Protein AF-A0A359LNF8-F1 (afdb_monomer)

Structure (mmCIF, N/CA/C/O backbone):
data_AF-A0A359LNF8-F1
#
_entry.id   AF-A0A359LNF8-F1
#
loop_
_atom_site.group_PDB
_atom_site.id
_atom_site.type_symbol
_atom_site.label_atom_id
_atom_site.label_alt_id
_atom_site.label_comp_id
_atom_site.label_asym_id
_atom_site.label_entity_id
_atom_site.label_seq_id
_atom_site.pdbx_PDB_ins_code
_atom_site.Cartn_x
_atom_site.Cartn_y
_atom_site.Cartn_z
_atom_site.occupancy
_atom_site.B_iso_or_equiv
_atom_site.auth_seq_id
_atom_site.auth_comp_id
_atom_site.auth_asym_id
_atom_site.auth_atom_id
_atom_site.pdbx_PDB_model_num
ATOM 1 N N . MET A 1 1 ? -12.527 -57.078 11.791 1.00 46.03 1 MET A N 1
ATOM 2 C CA . MET A 1 1 ? -11.817 -55.908 11.232 1.00 46.03 1 MET A CA 1
ATOM 3 C C . MET A 1 1 ? -12.771 -54.716 11.302 1.00 46.03 1 MET A C 1
ATOM 5 O O . MET A 1 1 ? -13.756 -54.715 10.580 1.00 46.03 1 MET A O 1
ATOM 9 N N . LYS A 1 2 ? -12.597 -53.798 12.267 1.00 42.00 2 LYS A N 1
ATOM 10 C CA . LYS A 1 2 ? -13.481 -52.629 12.448 1.00 42.00 2 LYS A CA 1
ATOM 11 C C . LYS A 1 2 ? -13.033 -51.524 11.490 1.00 42.00 2 LYS A C 1
ATOM 13 O O . LYS A 1 2 ? -11.908 -51.052 11.606 1.00 42.00 2 LYS A O 1
ATOM 18 N N . LEU A 1 3 ? -13.898 -51.147 10.553 1.00 42.81 3 LEU A N 1
ATOM 19 C CA . LEU A 1 3 ? -13.677 -50.015 9.658 1.00 42.81 3 LEU A CA 1
ATOM 20 C C . LEU A 1 3 ? -13.872 -48.722 10.470 1.00 42.81 3 LEU A C 1
ATOM 22 O O . LEU A 1 3 ? -14.986 -48.431 10.902 1.00 42.81 3 LEU A O 1
ATOM 26 N N . LEU A 1 4 ? -12.796 -47.974 10.726 1.00 44.69 4 LEU A N 1
ATOM 27 C CA . LEU A 1 4 ? -12.902 -46.596 11.207 1.00 44.69 4 LEU A CA 1
ATOM 28 C C . LEU A 1 4 ? -13.302 -45.716 10.019 1.00 44.69 4 LEU A C 1
ATOM 30 O O . LEU A 1 4 ? -12.525 -45.540 9.084 1.00 44.69 4 LEU A O 1
ATOM 34 N N . VAL A 1 5 ? -14.510 -45.160 10.059 1.00 46.53 5 VAL A N 1
ATOM 35 C CA . VAL A 1 5 ? -14.919 -44.082 9.155 1.00 46.53 5 VAL A CA 1
ATOM 36 C C . VAL A 1 5 ? -14.328 -42.789 9.709 1.00 46.53 5 VAL A C 1
ATOM 38 O O . VAL A 1 5 ? -14.775 -42.284 10.737 1.00 46.53 5 VAL A O 1
ATOM 41 N N . ALA A 1 6 ? -13.287 -42.275 9.057 1.00 53.69 6 ALA A N 1
ATOM 42 C CA . ALA A 1 6 ? -12.755 -40.951 9.341 1.00 53.69 6 ALA A CA 1
ATOM 43 C C . ALA A 1 6 ? -13.735 -39.905 8.792 1.00 53.69 6 ALA A C 1
ATOM 45 O O . ALA A 1 6 ? -13.868 -39.737 7.581 1.00 53.69 6 ALA A O 1
ATOM 46 N N . ILE A 1 7 ? -14.445 -39.219 9.685 1.00 50.59 7 ILE A N 1
ATOM 47 C CA . ILE A 1 7 ? -15.230 -38.038 9.329 1.00 50.59 7 ILE A CA 1
ATOM 48 C C . ILE A 1 7 ? -14.223 -36.925 9.021 1.00 50.59 7 ILE A C 1
ATOM 50 O O . ILE A 1 7 ? -13.570 -36.413 9.930 1.00 50.59 7 ILE A O 1
ATOM 54 N N . LEU A 1 8 ? -14.068 -36.567 7.742 1.00 51.69 8 LEU A N 1
ATOM 55 C CA . LEU A 1 8 ? -13.380 -35.336 7.358 1.00 51.69 8 LEU A CA 1
ATOM 56 C C . LEU A 1 8 ? -14.203 -34.159 7.898 1.00 51.69 8 LEU A C 1
ATOM 58 O O . LEU A 1 8 ? -15.258 -33.828 7.359 1.00 51.69 8 LEU A O 1
ATOM 62 N N . ALA A 1 9 ? -13.729 -33.530 8.970 1.00 51.59 9 ALA A N 1
ATOM 63 C CA . ALA A 1 9 ? -14.232 -32.233 9.389 1.00 51.59 9 ALA A CA 1
ATOM 64 C C . ALA A 1 9 ? -13.820 -31.203 8.326 1.00 51.59 9 ALA A C 1
ATOM 66 O O . ALA A 1 9 ? -12.655 -30.820 8.235 1.00 51.59 9 ALA A O 1
ATOM 67 N N . ILE A 1 10 ? -14.769 -30.786 7.488 1.00 56.16 10 ILE A N 1
ATOM 68 C CA . ILE A 1 10 ? -14.596 -29.630 6.608 1.00 56.16 10 ILE A CA 1
ATOM 69 C C . ILE A 1 10 ? -14.521 -28.417 7.538 1.00 56.16 10 ILE A C 1
ATOM 71 O O . ILE A 1 10 ? -15.513 -28.058 8.172 1.00 56.16 10 ILE A O 1
ATOM 75 N N . ALA A 1 11 ? -13.330 -27.833 7.684 1.00 55.06 11 ALA A N 1
ATOM 76 C CA . ALA A 1 11 ? -13.170 -26.590 8.427 1.00 55.06 11 ALA A CA 1
ATOM 77 C C . ALA A 1 11 ? -14.110 -25.524 7.831 1.00 55.06 11 ALA A C 1
ATOM 79 O O . ALA A 1 11 ? -14.237 -25.456 6.603 1.00 55.06 11 ALA A O 1
ATOM 80 N N . PRO A 1 12 ? -14.783 -24.703 8.655 1.00 51.88 12 PRO A N 1
ATOM 81 C CA . PRO A 1 12 ? -15.652 -23.658 8.141 1.00 51.88 12 PRO A CA 1
ATOM 82 C C . PRO A 1 12 ? -14.831 -22.712 7.263 1.00 51.88 12 PRO A C 1
ATOM 84 O O . PRO A 1 12 ? -13.852 -22.112 7.710 1.00 51.88 12 PRO A O 1
ATOM 87 N N . VAL A 1 13 ? -15.236 -22.576 6.001 1.00 57.78 13 VAL A N 1
ATOM 88 C CA . VAL A 1 13 ? -14.787 -21.470 5.158 1.00 57.78 13 VAL A CA 1
ATOM 89 C C . VAL A 1 13 ? -15.430 -20.224 5.755 1.00 57.78 13 VAL A C 1
ATOM 91 O O . VAL A 1 13 ? -16.633 -20.018 5.611 1.00 57.78 13 VAL A O 1
ATOM 94 N N . PHE A 1 14 ? -14.654 -19.427 6.488 1.00 60.69 14 PHE A N 1
ATOM 95 C CA . PHE A 1 14 ? -15.106 -18.119 6.951 1.00 60.69 14 PHE A CA 1
ATOM 96 C C . PHE A 1 14 ? -15.401 -17.259 5.719 1.00 60.69 14 PHE A C 1
ATOM 98 O O . PHE A 1 14 ? -14.488 -16.790 5.039 1.00 60.69 14 PHE A O 1
ATOM 105 N N . ALA A 1 15 ? -16.683 -17.100 5.391 1.00 71.94 15 ALA A N 1
ATOM 106 C CA . ALA A 1 15 ? -17.113 -16.190 4.345 1.00 71.94 15 ALA A CA 1
ATOM 107 C C . ALA A 1 15 ? -16.944 -14.756 4.863 1.00 71.94 15 ALA A C 1
ATOM 109 O O . ALA A 1 15 ? -17.596 -14.353 5.825 1.00 71.94 15 ALA A O 1
ATOM 110 N N . ILE A 1 16 ? -16.038 -14.002 4.245 1.00 79.44 16 ILE A N 1
ATOM 111 C CA . ILE A 1 16 ? -15.871 -12.574 4.515 1.00 79.44 16 ILE A CA 1
ATOM 112 C C . ILE A 1 16 ? -17.061 -11.847 3.885 1.00 79.44 16 ILE A C 1
ATOM 114 O O . ILE A 1 16 ? -17.335 -12.032 2.698 1.00 79.44 16 ILE A O 1
ATOM 118 N N . ASP A 1 17 ? -17.755 -11.016 4.664 1.00 84.88 17 ASP A N 1
ATOM 119 C CA . ASP A 1 17 ? -18.792 -10.130 4.133 1.00 84.88 17 ASP A CA 1
ATOM 120 C C . ASP A 1 17 ? -18.164 -9.196 3.077 1.00 84.88 17 ASP A C 1
ATOM 122 O O . ASP A 1 17 ? -17.213 -8.475 3.401 1.00 84.88 17 ASP A O 1
ATOM 126 N N . PRO A 1 18 ? -18.669 -9.173 1.826 1.00 84.50 18 PRO A N 1
ATOM 127 C CA . PRO A 1 18 ? -18.171 -8.282 0.781 1.00 84.50 18 PRO A CA 1
ATOM 128 C C . PRO A 1 18 ? -18.089 -6.809 1.203 1.00 84.50 18 PRO A C 1
ATOM 130 O O . PRO A 1 18 ? -17.217 -6.090 0.719 1.00 84.50 18 PRO A O 1
ATOM 133 N N . SER A 1 19 ? -18.938 -6.359 2.135 1.00 87.06 19 SER A N 1
ATOM 134 C CA . SER A 1 19 ? -18.902 -4.994 2.677 1.00 87.06 19 SER A CA 1
ATOM 135 C C . SER A 1 19 ? -17.596 -4.670 3.422 1.00 87.06 19 SER A C 1
ATOM 137 O O . SER A 1 19 ? -17.164 -3.512 3.475 1.00 87.06 19 SER A O 1
ATOM 139 N N . GLN A 1 20 ? -16.940 -5.699 3.966 1.00 93.12 20 GLN A N 1
ATOM 140 C CA . GLN A 1 20 ? -15.681 -5.590 4.694 1.00 93.12 20 GLN A CA 1
ATOM 141 C C . GLN A 1 20 ? -14.467 -5.617 3.772 1.00 93.12 20 GLN A C 1
ATOM 143 O O . GLN A 1 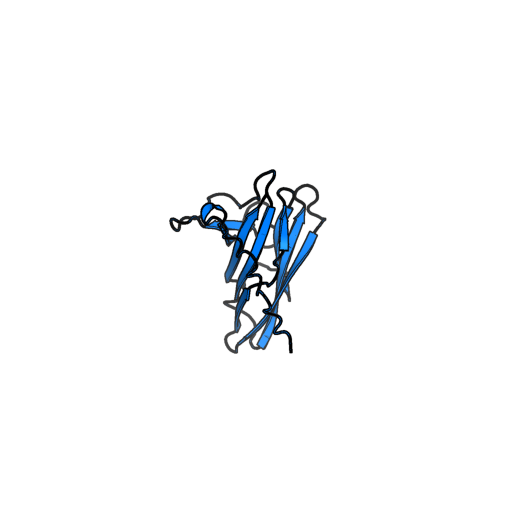20 ? -13.377 -5.291 4.235 1.00 93.12 20 GLN A O 1
ATOM 148 N N . MET A 1 21 ? -14.628 -5.966 2.491 1.00 95.50 21 MET A N 1
ATOM 149 C CA . MET A 1 21 ? -13.520 -5.988 1.539 1.00 95.50 21 MET A CA 1
ATOM 150 C C . MET A 1 21 ? -12.958 -4.583 1.330 1.00 95.50 21 MET A C 1
ATOM 152 O O . MET A 1 21 ? -13.677 -3.593 1.148 1.00 95.50 21 MET A O 1
ATOM 156 N N . VAL A 1 22 ? -11.636 -4.501 1.339 1.00 97.50 22 VAL A N 1
ATOM 157 C CA . VAL A 1 22 ? -10.880 -3.270 1.154 1.00 97.50 22 VAL A CA 1
ATOM 158 C C . VAL A 1 22 ? -9.913 -3.479 0.001 1.00 97.50 22 VAL A C 1
ATOM 160 O O . VAL A 1 22 ? -9.101 -4.402 0.016 1.00 97.50 22 VAL A O 1
ATOM 163 N N . VAL A 1 23 ? -9.990 -2.587 -0.983 1.00 98.06 23 VAL A N 1
ATOM 164 C CA . VAL A 1 23 ? -9.005 -2.452 -2.056 1.00 98.06 23 VAL A CA 1
ATOM 165 C C . VAL A 1 23 ? -8.396 -1.069 -1.916 1.00 98.06 23 VAL A C 1
ATOM 167 O O . VAL A 1 23 ? -9.118 -0.074 -1.958 1.00 98.06 23 VAL A O 1
ATOM 170 N N . LEU A 1 24 ? -7.088 -1.006 -1.704 1.00 98.38 24 LEU A N 1
ATOM 171 C CA . LEU A 1 24 ? -6.344 0.234 -1.559 1.00 98.38 24 LEU A CA 1
ATOM 172 C C . LEU A 1 24 ? -5.423 0.437 -2.750 1.00 98.38 24 LEU A C 1
ATOM 174 O O . LEU A 1 24 ? -4.737 -0.493 -3.158 1.00 98.38 24 LEU A O 1
ATOM 178 N N . GLU A 1 25 ? -5.357 1.665 -3.237 1.00 96.94 25 GLU A N 1
ATOM 179 C CA . GLU A 1 25 ? -4.431 2.102 -4.272 1.00 96.94 25 GLU A CA 1
ATOM 180 C C . GLU A 1 25 ? -3.453 3.130 -3.695 1.00 96.94 25 GLU A C 1
ATOM 182 O O . GLU A 1 25 ? -3.841 4.042 -2.961 1.00 96.94 25 GLU A O 1
ATOM 187 N N . MET A 1 26 ? -2.174 2.969 -4.019 1.00 94.94 26 MET A N 1
ATOM 188 C CA . MET A 1 26 ? -1.113 3.905 -3.658 1.00 94.94 26 MET A CA 1
ATOM 189 C C . MET A 1 26 ? -1.203 5.207 -4.466 1.00 94.94 26 MET A C 1
ATOM 191 O O . MET A 1 26 ? -1.368 5.180 -5.682 1.00 94.94 26 MET A O 1
ATOM 195 N N . ARG A 1 27 ? -0.978 6.348 -3.808 1.00 93.31 27 ARG A N 1
ATOM 196 C CA . ARG A 1 27 ? -0.756 7.655 -4.445 1.00 93.31 27 ARG A CA 1
ATOM 197 C C . ARG A 1 27 ? 0.466 8.349 -3.851 1.00 93.31 27 ARG A C 1
ATOM 199 O O . ARG A 1 27 ? 0.727 8.213 -2.659 1.00 93.31 27 ARG A O 1
ATOM 206 N N . SER A 1 28 ? 1.195 9.103 -4.671 1.00 91.06 28 SER A N 1
ATOM 207 C CA . SER A 1 28 ? 2.321 9.955 -4.261 1.00 91.06 28 SER A CA 1
ATOM 208 C C . SER A 1 28 ? 1.915 11.425 -4.136 1.00 91.06 28 SER A C 1
ATOM 210 O O . SER A 1 28 ? 0.827 11.820 -4.557 1.00 91.06 28 SER A O 1
ATOM 212 N N . GLY A 1 29 ? 2.782 12.245 -3.534 1.00 90.12 29 GLY A N 1
ATOM 213 C CA . GLY A 1 29 ? 2.541 13.685 -3.373 1.00 90.12 29 GLY A CA 1
ATOM 214 C C . GLY A 1 29 ? 1.426 14.023 -2.376 1.00 90.12 29 GLY A C 1
ATOM 215 O O . GLY A 1 29 ? 0.922 15.146 -2.355 1.00 90.12 29 GLY A O 1
ATOM 216 N N . VAL A 1 30 ? 1.020 13.065 -1.544 1.00 93.00 30 VAL A N 1
ATOM 217 C CA . VAL A 1 30 ? -0.075 13.223 -0.588 1.00 93.00 30 VAL A CA 1
ATOM 218 C C . VAL A 1 30 ? 0.436 13.983 0.626 1.00 93.00 30 VAL A C 1
ATOM 220 O O . VAL A 1 30 ? 1.372 13.551 1.296 1.00 93.00 30 VAL A O 1
ATOM 223 N N . ARG A 1 31 ? -0.184 15.114 0.972 1.00 93.12 31 ARG A N 1
ATOM 224 C CA . ARG A 1 31 ? 0.228 15.893 2.148 1.00 93.12 31 ARG A CA 1
ATOM 225 C C . ARG A 1 31 ? 0.228 15.017 3.409 1.00 93.12 31 ARG A C 1
ATOM 227 O O . ARG A 1 31 ? -0.809 14.499 3.810 1.00 93.12 31 ARG A O 1
ATOM 234 N N . GLY A 1 32 ? 1.393 14.899 4.047 1.00 91.50 32 GLY A N 1
ATOM 235 C CA . GLY A 1 32 ? 1.583 14.067 5.239 1.00 91.50 32 GLY A CA 1
ATOM 236 C C . GLY A 1 32 ? 1.789 12.574 4.958 1.00 91.50 32 GLY A C 1
ATOM 237 O O . GLY A 1 32 ? 1.844 11.800 5.912 1.00 91.50 32 GLY A O 1
ATOM 238 N N . GLY A 1 33 ? 1.905 12.162 3.692 1.00 92.75 33 GLY A N 1
ATOM 239 C CA . GLY A 1 33 ? 2.231 10.796 3.287 1.00 92.75 33 GLY A CA 1
ATOM 240 C C . GLY A 1 33 ? 3.622 10.343 3.748 1.00 92.75 33 GLY A C 1
ATOM 241 O O . GLY A 1 33 ? 4.437 11.126 4.237 1.00 92.75 33 GLY A O 1
ATOM 242 N N . CYS A 1 34 ? 3.886 9.049 3.619 1.00 91.06 34 CYS A N 1
ATOM 243 C CA . CYS A 1 34 ? 5.111 8.414 4.075 1.00 91.06 34 CYS A CA 1
ATOM 244 C C . CYS A 1 34 ? 6.286 8.665 3.120 1.00 91.06 34 CYS A C 1
ATOM 246 O O . CYS A 1 34 ? 6.169 8.500 1.905 1.00 91.06 34 CYS A O 1
ATOM 248 N N . GLY A 1 35 ? 7.455 8.952 3.699 1.00 87.25 35 GLY A N 1
ATOM 249 C CA . GLY A 1 35 ? 8.722 9.026 2.971 1.00 87.25 35 GLY A CA 1
ATOM 250 C C . GLY A 1 35 ? 8.835 10.217 2.005 1.00 87.25 35 GLY A C 1
ATOM 251 O O . GLY A 1 35 ? 7.948 11.068 1.957 1.00 87.25 35 GLY A O 1
ATOM 252 N N . PRO A 1 36 ? 9.934 10.294 1.234 1.00 85.25 36 PRO A N 1
ATOM 253 C CA . PRO A 1 36 ? 10.217 11.436 0.358 1.00 85.25 36 PRO A CA 1
ATOM 254 C C . PRO A 1 36 ? 9.184 11.635 -0.757 1.00 85.25 36 PRO A C 1
ATOM 256 O O . PRO A 1 36 ? 8.863 12.767 -1.100 1.00 85.25 36 PRO A O 1
ATOM 259 N N . ALA A 1 37 ? 8.627 10.543 -1.286 1.00 85.69 37 ALA A N 1
ATOM 260 C CA . ALA A 1 37 ? 7.578 10.577 -2.304 1.00 85.69 37 ALA A CA 1
ATOM 261 C C . ALA A 1 37 ? 6.175 10.889 -1.745 1.00 85.69 37 ALA A C 1
ATOM 263 O O . ALA A 1 37 ? 5.213 10.937 -2.516 1.00 85.69 37 ALA A O 1
ATOM 264 N N . LEU A 1 38 ? 6.046 11.104 -0.426 1.00 91.06 38 LEU A N 1
ATOM 265 C CA . LEU A 1 38 ? 4.788 11.439 0.240 1.00 91.06 38 LEU A CA 1
ATOM 266 C C . LEU A 1 38 ? 3.668 10.444 -0.115 1.00 91.06 38 LEU A C 1
ATOM 268 O O . LEU A 1 38 ? 2.601 10.824 -0.596 1.00 91.06 38 LEU A O 1
ATOM 272 N N . ILE A 1 39 ? 3.947 9.154 0.080 1.00 91.38 39 ILE A N 1
ATOM 273 C CA . ILE A 1 39 ? 3.063 8.058 -0.326 1.00 91.38 39 ILE A CA 1
ATOM 274 C C . ILE A 1 39 ? 1.933 7.858 0.683 1.00 91.38 39 ILE A C 1
ATOM 276 O O . ILE A 1 39 ? 2.174 7.789 1.886 1.00 91.38 39 ILE A O 1
ATOM 280 N N . ASP A 1 40 ? 0.707 7.684 0.204 1.00 95.81 40 ASP A N 1
ATOM 281 C CA . ASP A 1 40 ? -0.410 7.212 1.022 1.00 95.81 40 ASP A CA 1
ATOM 282 C C . ASP A 1 40 ? -1.342 6.305 0.209 1.00 95.81 40 ASP A C 1
ATOM 284 O O . ASP A 1 40 ? -1.198 6.177 -1.008 1.00 95.81 40 ASP A O 1
ATOM 288 N N . PHE A 1 41 ? -2.291 5.661 0.880 1.00 97.56 41 PHE A N 1
ATOM 289 C CA . PHE A 1 41 ? -3.221 4.715 0.270 1.00 97.56 41 PHE A CA 1
ATOM 290 C C . PHE A 1 41 ? -4.646 5.248 0.297 1.00 97.56 41 PHE A C 1
ATOM 292 O O . PHE A 1 41 ? -5.077 5.815 1.296 1.00 97.56 41 PHE A O 1
ATOM 299 N N . PHE A 1 42 ? -5.400 5.029 -0.774 1.00 98.12 42 PHE A N 1
ATOM 300 C CA . PHE A 1 42 ? -6.795 5.445 -0.905 1.00 98.12 42 PHE A CA 1
ATOM 301 C C . PHE A 1 42 ? -7.666 4.234 -1.206 1.00 98.12 42 PHE A C 1
ATOM 303 O O . PHE A 1 42 ? -7.259 3.352 -1.958 1.00 98.12 42 PHE A O 1
ATOM 310 N N . ARG A 1 43 ? -8.863 4.170 -0.617 1.00 97.75 43 ARG A N 1
ATOM 311 C CA . ARG A 1 43 ? -9.771 3.039 -0.834 1.00 97.75 43 ARG A CA 1
ATOM 312 C C . ARG A 1 43 ? -10.551 3.213 -2.128 1.00 97.75 43 ARG A C 1
ATOM 314 O O . ARG A 1 43 ? -11.239 4.220 -2.295 1.00 97.75 43 ARG A O 1
ATOM 321 N N . ASN A 1 44 ? 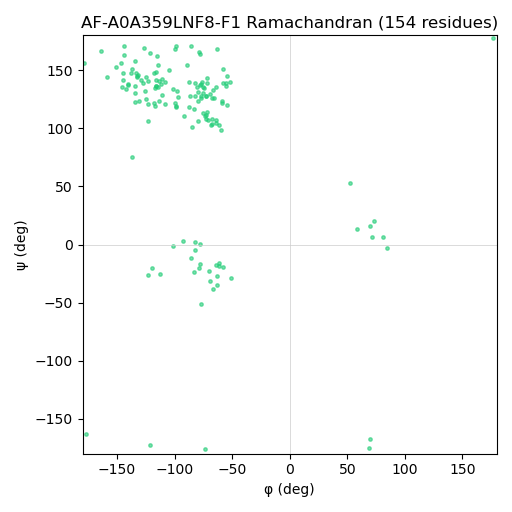-10.512 2.192 -2.973 1.00 97.12 44 ASN A N 1
ATOM 322 C CA . ASN A 1 44 ? -11.428 2.046 -4.094 1.00 97.12 44 ASN A CA 1
ATOM 323 C C . ASN A 1 44 ? -12.763 1.497 -3.589 1.00 97.12 44 ASN A C 1
ATOM 325 O O . ASN A 1 44 ? -12.815 0.545 -2.803 1.00 97.12 44 ASN A O 1
ATOM 329 N N . LEU A 1 45 ? -13.837 2.153 -4.004 1.00 94.38 45 LEU A N 1
ATOM 330 C CA . LEU A 1 45 ? -15.206 1.813 -3.670 1.00 94.38 45 LEU A CA 1
ATOM 331 C C . LEU A 1 45 ? -15.766 0.821 -4.705 1.00 94.38 45 LEU A C 1
ATOM 333 O O . LEU A 1 45 ? -15.288 0.778 -5.841 1.00 94.38 45 LEU A O 1
ATOM 337 N N . PRO A 1 46 ? -16.771 0.002 -4.339 1.00 91.00 46 PRO A N 1
ATOM 338 C CA . PRO A 1 46 ? -17.331 -1.006 -5.245 1.00 91.00 46 PRO A CA 1
ATOM 339 C C . PRO A 1 46 ? -17.972 -0.442 -6.522 1.00 91.00 46 PRO A C 1
ATOM 341 O O . PRO A 1 46 ? -18.149 -1.179 -7.485 1.00 91.00 46 PRO A O 1
ATOM 344 N N . ASP A 1 47 ? -18.314 0.847 -6.535 1.00 93.06 47 ASP A N 1
ATOM 345 C CA . ASP A 1 47 ? -18.842 1.561 -7.702 1.00 93.06 47 ASP A CA 1
ATOM 346 C C . ASP A 1 47 ? -17.743 2.044 -8.672 1.00 93.06 47 ASP A C 1
ATOM 348 O O . ASP A 1 47 ? -18.040 2.696 -9.671 1.00 93.06 47 ASP A O 1
ATOM 352 N N . GLY A 1 48 ? -16.475 1.726 -8.386 1.00 92.44 48 GLY A N 1
ATOM 353 C CA . GLY A 1 48 ? -15.316 2.119 -9.185 1.00 92.44 48 GLY A CA 1
ATOM 354 C C . GLY A 1 48 ? -14.771 3.511 -8.865 1.00 92.44 48 GLY A C 1
ATOM 355 O O . GLY A 1 48 ? -13.754 3.903 -9.434 1.00 92.44 48 GLY A O 1
ATOM 356 N N . SER A 1 49 ? -15.400 4.258 -7.955 1.00 96.00 49 SER A N 1
ATOM 357 C CA . SER A 1 49 ? -14.850 5.521 -7.466 1.00 96.00 49 SER A CA 1
ATOM 358 C C . SER A 1 49 ? -13.755 5.286 -6.417 1.00 96.00 49 SER A C 1
ATOM 360 O O . SER A 1 49 ? -13.608 4.196 -5.863 1.00 96.00 49 SER A O 1
ATOM 362 N N . THR A 1 50 ? -12.970 6.318 -6.113 1.00 95.62 50 THR A N 1
ATOM 363 C CA . THR A 1 50 ? -11.966 6.274 -5.041 1.00 95.62 50 THR A CA 1
ATOM 364 C C . THR A 1 50 ? -12.334 7.282 -3.963 1.00 95.62 50 THR A C 1
ATOM 366 O O . THR A 1 50 ? -12.770 8.394 -4.266 1.00 95.62 50 THR A O 1
ATOM 369 N N . GLN A 1 51 ? -12.120 6.921 -2.697 1.00 95.50 51 GLN A N 1
ATOM 370 C CA . GLN A 1 51 ? -12.261 7.860 -1.588 1.00 95.50 51 GLN A CA 1
ATOM 371 C C . GLN A 1 51 ? -11.403 9.114 -1.812 1.00 95.50 51 GLN A C 1
ATOM 373 O O . GLN A 1 51 ? -10.304 9.056 -2.361 1.00 95.50 51 GLN A O 1
ATOM 378 N N . SER A 1 52 ? -11.905 10.265 -1.367 1.00 94.88 52 SER A N 1
ATOM 379 C CA . SER A 1 52 ? -11.226 11.555 -1.536 1.00 94.88 52 SER A CA 1
ATOM 380 C C . SER A 1 52 ? -10.090 11.784 -0.537 1.00 94.88 52 SER A C 1
ATOM 382 O O . SER A 1 52 ? -9.215 12.611 -0.784 1.00 94.88 52 SER A O 1
ATOM 384 N N . ALA A 1 53 ? -10.090 11.055 0.580 1.00 96.81 53 ALA A N 1
ATOM 385 C CA . ALA A 1 53 ? -9.096 11.157 1.640 1.00 96.81 53 ALA A CA 1
ATOM 386 C C . ALA A 1 53 ? -8.279 9.861 1.764 1.00 96.81 53 ALA A C 1
ATOM 388 O O . ALA A 1 53 ? -8.792 8.786 1.430 1.00 96.81 53 ALA A O 1
ATOM 389 N N . PRO A 1 54 ? -7.035 9.942 2.276 1.00 97.69 54 PRO A N 1
ATOM 390 C CA . PRO A 1 54 ? -6.246 8.759 2.571 1.00 97.69 54 PRO A CA 1
ATOM 391 C C . PRO A 1 54 ? -6.987 7.809 3.507 1.00 97.69 54 PRO A C 1
ATOM 393 O O . PRO A 1 54 ? -7.571 8.218 4.513 1.00 97.69 54 PRO A O 1
ATOM 396 N N . PHE A 1 55 ? -6.933 6.525 3.187 1.00 97.94 55 PHE A N 1
ATOM 397 C CA . PHE A 1 55 ? -7.568 5.483 3.962 1.00 97.94 55 PHE A CA 1
ATOM 398 C C . PHE A 1 55 ? -6.907 5.354 5.334 1.00 97.94 55 PHE A C 1
ATOM 400 O O . PHE A 1 55 ? -5.682 5.270 5.469 1.00 97.94 55 PHE A O 1
ATOM 407 N N . ARG A 1 56 ? -7.740 5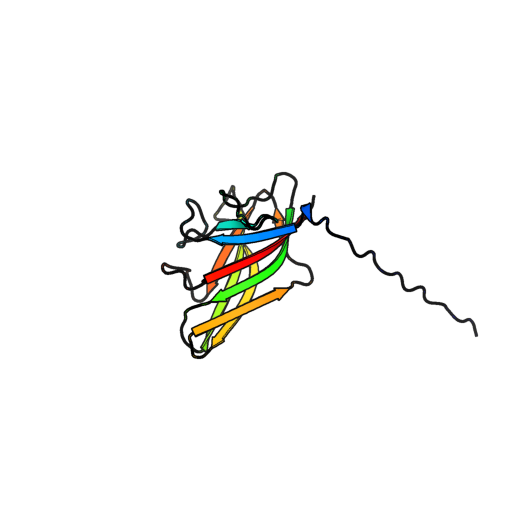.282 6.366 1.00 97.75 56 ARG A N 1
ATOM 408 C CA . ARG A 1 56 ? -7.344 4.938 7.729 1.00 97.75 56 ARG A CA 1
ATOM 409 C C . ARG A 1 56 ? -8.255 3.832 8.225 1.00 97.75 56 ARG A C 1
ATOM 411 O O . ARG A 1 56 ? -9.448 3.827 7.925 1.00 97.75 56 ARG A O 1
ATOM 418 N N . VAL A 1 57 ? -7.677 2.892 8.966 1.00 98.25 57 VAL A N 1
ATOM 419 C CA . VAL A 1 57 ? -8.448 1.810 9.575 1.00 98.25 57 VAL A CA 1
ATOM 420 C C . VAL A 1 57 ? -9.390 2.430 10.614 1.00 98.25 57 VAL A C 1
ATOM 422 O O . VAL A 1 57 ? -8.909 3.179 11.468 1.00 98.25 57 VAL A O 1
ATOM 425 N N . PRO A 1 58 ? -10.711 2.173 10.546 1.00 97.62 58 PRO A N 1
ATOM 426 C CA . PRO A 1 58 ? -11.656 2.721 11.513 1.00 97.62 58 PRO A CA 1
ATOM 427 C C . PRO A 1 58 ? -11.314 2.311 12.948 1.00 97.62 58 PRO A C 1
ATOM 429 O O . PRO A 1 58 ? -10.760 1.238 13.183 1.00 97.62 58 PRO A O 1
ATOM 432 N N . GLU A 1 59 ? -11.668 3.149 13.919 1.00 97.38 59 GLU A N 1
ATOM 433 C CA . GLU A 1 59 ? -11.469 2.830 15.333 1.00 97.38 59 GLU A CA 1
ATOM 434 C C . GLU A 1 59 ? -12.184 1.526 15.725 1.00 97.38 59 GLU A C 1
ATOM 436 O O . GLU A 1 59 ? -13.293 1.243 15.268 1.00 97.38 59 GLU A O 1
ATOM 441 N N . GLY A 1 60 ? -11.519 0.704 16.544 1.00 97.00 60 GLY A N 1
ATOM 442 C CA . GLY A 1 60 ? -12.025 -0.612 16.947 1.00 97.00 60 GLY A CA 1
ATOM 443 C C . GLY A 1 60 ? -12.005 -1.670 15.838 1.00 97.00 60 GLY A C 1
ATOM 444 O O . GLY A 1 60 ? -12.527 -2.761 16.047 1.00 97.00 60 GLY A O 1
ATOM 445 N N . MET A 1 61 ? -11.421 -1.364 14.675 1.00 97.88 61 MET A N 1
ATOM 446 C CA . MET A 1 61 ? -11.212 -2.306 13.579 1.00 97.88 61 MET A CA 1
ATOM 447 C C . MET A 1 61 ? -9.719 -2.535 13.328 1.00 97.88 61 MET A C 1
ATOM 449 O O . MET A 1 61 ? -8.848 -1.742 13.697 1.00 97.88 61 MET A O 1
ATOM 453 N N . SER A 1 62 ? -9.447 -3.621 12.621 1.00 98.00 62 SER A N 1
ATOM 454 C CA . SER A 1 62 ? -8.162 -3.965 12.039 1.00 98.00 62 SER A CA 1
ATOM 455 C C . SER A 1 62 ? -8.340 -4.276 10.555 1.00 98.00 62 SER A C 1
ATOM 457 O O . SER A 1 62 ? -9.294 -4.944 10.167 1.00 98.00 62 SER A O 1
ATOM 459 N N . LEU A 1 63 ? -7.419 -3.812 9.715 1.00 98.44 63 LEU A N 1
ATOM 460 C CA . LEU A 1 63 ? -7.299 -4.249 8.328 1.00 98.44 63 LEU A CA 1
ATOM 461 C C . LEU A 1 63 ? -6.403 -5.485 8.279 1.00 98.44 63 LEU A C 1
ATOM 463 O O . LEU A 1 63 ? -5.220 -5.399 8.607 1.00 98.44 63 LEU A O 1
ATOM 467 N N . VAL A 1 64 ? -6.949 -6.608 7.826 1.00 97.88 64 VAL A N 1
ATOM 468 C CA . VAL A 1 64 ? -6.176 -7.803 7.480 1.00 97.88 64 VAL A CA 1
ATOM 469 C C . VAL A 1 64 ? -5.826 -7.726 6.001 1.00 97.88 64 VAL A C 1
ATOM 471 O O . VAL A 1 64 ? -6.700 -7.836 5.143 1.00 97.88 64 VAL A O 1
ATOM 474 N N . VAL A 1 65 ? -4.550 -7.518 5.696 1.00 98.38 65 VAL A N 1
ATOM 475 C CA . VAL A 1 65 ? -4.031 -7.484 4.327 1.00 98.38 65 VAL A CA 1
ATOM 476 C C . VAL A 1 65 ? -3.698 -8.899 3.887 1.00 98.38 65 VAL A C 1
ATOM 478 O O . VAL A 1 65 ? -2.959 -9.596 4.577 1.00 98.38 65 VAL A O 1
ATOM 481 N N . THR A 1 66 ? -4.213 -9.314 2.734 1.00 97.56 66 THR A N 1
ATOM 482 C CA . THR A 1 66 ? -4.086 -10.688 2.219 1.00 97.56 66 THR A CA 1
ATOM 483 C C . THR A 1 66 ? -3.441 -10.757 0.845 1.00 97.56 66 THR A C 1
ATOM 485 O O . THR A 1 66 ? -2.768 -11.744 0.559 1.00 97.56 66 THR A O 1
ATOM 488 N N . ASP A 1 67 ? -3.536 -9.700 0.039 1.00 97.94 67 ASP A N 1
ATOM 489 C CA . ASP A 1 67 ? -2.899 -9.665 -1.274 1.00 97.94 67 ASP A CA 1
ATOM 490 C C . ASP A 1 67 ? -2.240 -8.316 -1.547 1.00 97.94 67 ASP A C 1
ATOM 492 O O . ASP A 1 67 ? -2.725 -7.258 -1.129 1.00 97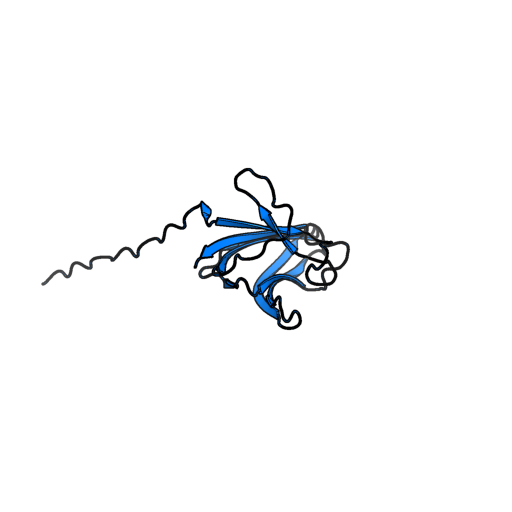.94 67 ASP A O 1
ATOM 496 N N . VAL A 1 68 ? -1.148 -8.362 -2.302 1.00 98.12 68 VAL A N 1
ATOM 497 C CA . VAL A 1 68 ? -0.437 -7.182 -2.787 1.00 98.12 68 VAL A CA 1
ATOM 498 C C . VAL A 1 68 ? -0.111 -7.378 -4.260 1.00 98.12 68 VAL A C 1
ATOM 500 O O . VAL A 1 68 ? 0.599 -8.312 -4.625 1.00 98.12 68 VAL A O 1
ATOM 503 N N . ASP A 1 69 ? -0.579 -6.456 -5.095 1.00 97.31 69 ASP A N 1
ATOM 504 C CA . ASP A 1 69 ? -0.111 -6.320 -6.470 1.00 97.31 69 ASP A CA 1
ATOM 505 C C . ASP A 1 69 ? 0.731 -5.072 -6.602 1.00 97.31 69 ASP A C 1
ATOM 507 O O . ASP A 1 69 ? 0.384 -4.012 -6.081 1.00 97.31 69 ASP A O 1
ATOM 511 N N . TRP A 1 70 ? 1.811 -5.167 -7.360 1.00 95.31 70 TRP A N 1
ATOM 512 C CA . TRP A 1 70 ? 2.629 -4.009 -7.662 1.00 95.31 70 TRP A CA 1
ATOM 513 C C . TRP A 1 70 ? 3.321 -4.134 -9.007 1.00 95.31 70 TRP A C 1
ATOM 515 O O . TRP A 1 70 ? 3.602 -5.238 -9.485 1.00 95.31 70 TRP A O 1
ATOM 525 N N . HIS A 1 71 ? 3.596 -2.982 -9.617 1.00 91.69 71 HIS A N 1
ATOM 526 C CA . HIS A 1 71 ? 4.213 -2.917 -10.933 1.00 91.69 71 HIS A CA 1
ATOM 527 C C . HIS A 1 71 ? 5.152 -1.714 -11.091 1.00 91.69 71 HIS A C 1
ATOM 529 O O . HIS A 1 71 ? 4.824 -0.576 -10.750 1.00 91.69 71 HIS A O 1
ATOM 535 N N . TYR A 1 72 ? 6.307 -1.987 -11.683 1.00 87.81 72 TYR A N 1
ATOM 536 C CA . TYR A 1 72 ? 7.329 -1.059 -12.145 1.00 87.81 72 TYR A CA 1
ATOM 537 C C . TYR A 1 72 ? 7.203 -0.836 -13.646 1.00 87.81 72 TYR A C 1
ATOM 539 O O . TYR A 1 72 ? 7.310 -1.784 -14.422 1.00 87.81 72 TYR A O 1
ATOM 547 N N . TYR A 1 73 ? 7.022 0.421 -14.052 1.00 83.94 73 TYR A N 1
ATOM 548 C CA . TYR A 1 73 ? 6.959 0.800 -15.471 1.00 83.94 73 TYR A CA 1
ATOM 549 C C . TYR A 1 73 ? 8.262 1.409 -15.993 1.00 83.94 73 TYR A C 1
ATOM 551 O O . TYR A 1 73 ? 8.359 1.768 -17.163 1.00 83.94 73 TYR A O 1
ATOM 559 N N . SER A 1 74 ? 9.272 1.547 -15.135 1.00 83.62 74 SER A N 1
ATOM 560 C CA . SER A 1 74 ? 10.601 1.978 -15.553 1.00 83.62 74 SER A CA 1
ATOM 561 C C . SER A 1 74 ? 11.663 1.563 -14.540 1.00 83.62 74 SER A C 1
ATOM 563 O O . SER A 1 74 ? 11.458 1.608 -13.329 1.00 83.62 74 SER A O 1
ATOM 565 N N . GLY A 1 75 ? 12.842 1.202 -15.026 1.00 84.56 75 GLY A N 1
ATOM 566 C CA . GLY A 1 75 ? 13.970 0.796 -14.199 1.00 84.56 75 GLY A CA 1
ATOM 567 C C . GLY A 1 75 ? 15.137 0.360 -15.068 1.00 84.56 75 GLY A C 1
ATOM 568 O O . GLY A 1 75 ? 15.041 0.383 -16.295 1.00 84.56 75 GLY A O 1
ATOM 569 N N . LEU A 1 76 ? 16.259 0.002 -14.447 1.00 87.25 76 LEU A N 1
ATOM 570 C CA . LEU A 1 76 ? 17.372 -0.551 -15.208 1.00 87.25 76 LEU A CA 1
ATOM 571 C C . LEU A 1 76 ? 17.060 -2.011 -15.589 1.00 87.25 76 LEU A C 1
ATOM 573 O O . LEU A 1 76 ? 16.514 -2.752 -14.765 1.00 87.25 76 LEU A O 1
ATOM 577 N N . PRO A 1 77 ? 17.398 -2.446 -16.814 1.00 90.88 77 PRO A N 1
ATOM 578 C CA . PRO A 1 77 ? 17.285 -3.845 -17.211 1.00 90.88 77 PRO A CA 1
ATOM 579 C C . PRO A 1 77 ? 17.973 -4.792 -16.224 1.00 90.88 77 PRO A C 1
ATOM 581 O O . PRO A 1 77 ? 19.066 -4.495 -15.744 1.00 90.88 77 PRO A O 1
ATOM 584 N N . SER A 1 78 ? 17.350 -5.939 -15.934 1.00 91.31 78 SER A N 1
ATOM 585 C CA . SER A 1 78 ? 17.860 -6.952 -14.987 1.00 91.31 78 SER A CA 1
ATOM 586 C C . SER A 1 78 ? 18.091 -6.448 -13.555 1.00 91.31 78 SER A C 1
ATOM 588 O O . SER A 1 78 ? 18.727 -7.125 -12.747 1.00 91.31 78 SER A O 1
ATOM 590 N N . GLN A 1 79 ? 17.571 -5.270 -13.204 1.00 90.56 79 GLN A N 1
ATOM 591 C CA . GLN A 1 79 ? 17.678 -4.746 -11.850 1.00 90.56 79 GLN A CA 1
ATOM 592 C C . GLN A 1 79 ? 16.733 -5.496 -10.913 1.00 90.56 79 GLN A C 1
ATOM 594 O O . GLN A 1 79 ? 15.556 -5.694 -11.217 1.00 90.56 79 GLN A O 1
ATOM 599 N N . LEU A 1 80 ? 17.244 -5.869 -9.742 1.00 91.50 80 LEU A N 1
ATOM 600 C CA . LEU A 1 80 ? 16.429 -6.388 -8.654 1.00 91.50 80 LEU A CA 1
ATOM 601 C C . LEU A 1 80 ? 15.710 -5.227 -7.956 1.00 91.50 80 LEU A C 1
ATOM 603 O O . LEU A 1 80 ? 16.359 -4.272 -7.528 1.00 91.50 80 LEU A O 1
ATOM 607 N N . GLN A 1 81 ? 14.390 -5.322 -7.836 1.00 91.19 81 GLN A N 1
ATOM 608 C CA . GLN A 1 81 ? 13.549 -4.389 -7.092 1.00 91.19 81 GLN A CA 1
ATOM 609 C C . GLN A 1 81 ? 12.869 -5.122 -5.940 1.00 91.19 81 GLN A C 1
ATOM 611 O O . GLN A 1 81 ? 12.334 -6.217 -6.125 1.00 91.19 81 GLN A O 1
ATOM 616 N N . VAL A 1 82 ? 12.870 -4.512 -4.759 1.00 92.19 82 VAL A N 1
ATOM 617 C CA . VAL A 1 82 ? 12.267 -5.075 -3.546 1.00 92.19 82 VAL A CA 1
ATOM 618 C C . VAL A 1 82 ? 11.230 -4.108 -3.003 1.00 92.19 82 VAL A C 1
ATOM 620 O O . VAL A 1 82 ? 11.590 -3.093 -2.414 1.00 92.19 82 VAL A O 1
ATOM 623 N N . LEU A 1 83 ? 9.951 -4.435 -3.164 1.00 94.06 83 LEU A N 1
ATOM 624 C CA . LEU A 1 83 ? 8.851 -3.731 -2.518 1.00 94.06 83 LEU A CA 1
ATOM 625 C C . LEU A 1 83 ? 8.781 -4.114 -1.043 1.00 94.06 83 LEU A C 1
ATOM 627 O O . LEU A 1 83 ? 8.800 -5.297 -0.707 1.00 94.06 83 LEU A O 1
ATOM 631 N N . ARG A 1 84 ? 8.604 -3.129 -0.167 1.00 94.56 84 ARG A N 1
ATOM 632 C CA . ARG A 1 84 ? 8.285 -3.336 1.245 1.00 94.56 84 ARG A CA 1
ATOM 633 C C . ARG A 1 84 ? 7.033 -2.567 1.618 1.00 94.56 84 ARG A C 1
ATOM 635 O O . ARG A 1 84 ? 6.948 -1.368 1.360 1.00 94.56 84 ARG A O 1
ATOM 642 N N . LEU A 1 85 ? 6.109 -3.234 2.304 1.00 96.56 85 LEU A N 1
ATOM 643 C CA . LEU A 1 85 ? 5.061 -2.542 3.050 1.00 96.56 85 LEU A CA 1
ATOM 644 C C . LEU A 1 85 ? 5.468 -2.464 4.514 1.00 96.56 85 LEU A C 1
ATOM 646 O O . LEU A 1 85 ? 5.896 -3.450 5.126 1.00 96.56 85 LEU A O 1
ATOM 650 N N . LEU A 1 86 ? 5.333 -1.267 5.067 1.00 96.94 86 LEU A N 1
ATOM 651 C CA . LEU A 1 86 ? 5.608 -0.974 6.459 1.00 96.94 86 LEU A CA 1
ATOM 652 C C . LEU A 1 86 ? 4.324 -0.538 7.149 1.00 96.94 86 LEU A C 1
ATOM 654 O O . LEU A 1 86 ? 3.476 0.117 6.552 1.00 96.94 86 LEU A O 1
ATOM 658 N N . ILE A 1 87 ? 4.219 -0.857 8.429 1.00 98.25 87 ILE A N 1
ATOM 659 C CA . ILE A 1 87 ? 3.229 -0.280 9.325 1.00 98.25 87 ILE A CA 1
ATOM 660 C C . ILE A 1 87 ? 3.933 0.823 10.101 1.00 98.25 87 ILE A C 1
ATOM 662 O O . ILE A 1 87 ? 4.908 0.560 10.811 1.00 98.25 87 ILE A O 1
ATOM 666 N N . GLU A 1 88 ? 3.455 2.050 9.943 1.00 97.88 88 GLU A N 1
ATOM 667 C CA . GLU A 1 88 ? 3.897 3.211 10.711 1.00 97.88 88 GLU A CA 1
ATOM 668 C C . GLU A 1 88 ? 2.876 3.519 11.803 1.00 97.88 88 GLU A C 1
ATOM 670 O O . GLU A 1 88 ? 1.673 3.547 11.537 1.00 97.88 88 GLU A O 1
ATOM 675 N N . ASN A 1 89 ? 3.350 3.760 13.025 1.00 97.88 89 ASN A N 1
ATOM 676 C CA . ASN A 1 89 ? 2.506 4.235 14.114 1.00 97.88 89 ASN A CA 1
ATOM 677 C C . ASN A 1 89 ? 2.127 5.709 13.895 1.00 97.88 89 ASN A C 1
ATOM 679 O O . ASN A 1 89 ? 2.999 6.556 13.724 1.00 97.88 89 ASN A O 1
ATOM 683 N N . LEU A 1 90 ? 0.832 6.028 13.948 1.00 96.31 90 LEU A N 1
ATOM 684 C CA . LEU A 1 90 ? 0.335 7.381 13.671 1.00 96.31 90 LEU A CA 1
ATOM 685 C C . LEU A 1 90 ? 0.713 8.408 14.748 1.00 96.31 90 LEU A C 1
ATOM 687 O O . LEU A 1 90 ? 0.905 9.578 14.430 1.00 96.31 90 LEU A O 1
ATOM 691 N N . ALA A 1 91 ? 0.824 7.988 16.009 1.00 96.81 91 ALA A N 1
ATOM 692 C CA . ALA A 1 91 ? 1.211 8.863 17.116 1.00 96.81 91 ALA A CA 1
ATOM 693 C C . ALA A 1 91 ? 2.736 9.025 17.238 1.00 96.81 91 ALA A C 1
ATOM 695 O O . ALA A 1 91 ? 3.207 10.001 17.817 1.00 96.81 91 ALA A O 1
ATOM 696 N N . LYS A 1 92 ? 3.499 8.055 16.720 1.00 96.81 92 LYS A N 1
ATOM 697 C CA . LYS A 1 92 ? 4.964 7.975 16.791 1.00 96.81 92 LYS A CA 1
ATOM 698 C C . LYS A 1 92 ? 5.543 7.542 15.436 1.00 96.81 92 LYS A C 1
ATOM 700 O O . LYS A 1 92 ? 5.920 6.375 15.293 1.00 96.81 92 LYS A O 1
ATOM 705 N N . PRO A 1 93 ? 5.587 8.432 14.422 1.00 93.88 93 PRO A N 1
ATOM 706 C CA . PRO A 1 93 ? 5.947 8.077 13.042 1.00 93.88 93 PRO A CA 1
ATOM 707 C C . PRO A 1 93 ? 7.361 7.506 12.853 1.00 93.88 93 PRO A C 1
ATOM 709 O O . PRO A 1 93 ? 7.665 6.924 11.809 1.00 93.88 93 PRO A O 1
ATOM 712 N N . GLU A 1 94 ? 8.242 7.668 13.837 1.00 93.69 94 GLU A N 1
ATOM 713 C CA . GLU A 1 94 ? 9.555 7.028 13.913 1.00 93.69 94 GLU A CA 1
ATOM 714 C C . GLU A 1 94 ? 9.465 5.512 14.168 1.00 93.69 94 GLU A C 1
ATOM 716 O O . GLU A 1 94 ? 10.370 4.756 13.806 1.00 93.69 94 GLU A O 1
ATOM 721 N N . ILE A 1 95 ? 8.356 5.038 14.744 1.00 95.56 95 ILE A N 1
ATOM 722 C CA . ILE A 1 95 ? 8.086 3.619 14.961 1.00 95.56 95 ILE A CA 1
ATOM 723 C C . ILE A 1 95 ? 7.464 3.037 13.694 1.00 95.56 95 ILE A C 1
ATOM 725 O O . ILE A 1 95 ? 6.263 3.155 13.439 1.00 95.56 95 ILE A O 1
ATOM 729 N N . ARG A 1 96 ? 8.305 2.350 12.916 1.00 95.31 96 ARG A N 1
ATOM 730 C CA . ARG A 1 96 ? 7.910 1.624 11.705 1.00 95.31 96 ARG A CA 1
ATOM 731 C C . ARG A 1 96 ? 8.346 0.168 11.768 1.00 95.31 96 ARG A C 1
ATOM 733 O O . ARG A 1 96 ? 9.417 -0.158 12.296 1.00 95.31 96 ARG A O 1
ATOM 740 N N . ARG A 1 97 ? 7.524 -0.723 11.219 1.00 96.44 97 ARG A N 1
ATOM 741 C CA . ARG A 1 97 ? 7.822 -2.158 11.116 1.00 96.44 97 ARG A CA 1
ATOM 742 C C . ARG A 1 97 ? 7.485 -2.663 9.727 1.00 96.44 97 ARG A C 1
ATOM 744 O O . ARG A 1 97 ? 6.394 -2.420 9.230 1.00 96.44 97 ARG A O 1
ATOM 751 N N . ARG A 1 98 ? 8.423 -3.373 9.106 1.00 96.00 98 ARG A N 1
ATOM 752 C CA . ARG A 1 98 ? 8.186 -4.085 7.848 1.00 96.00 98 ARG A CA 1
ATOM 753 C C . ARG A 1 98 ? 7.205 -5.227 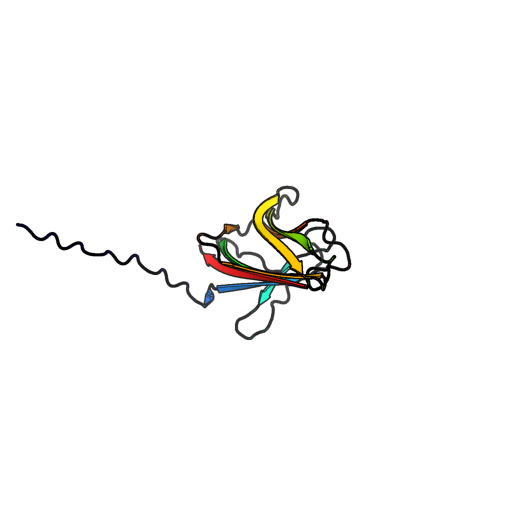8.111 1.00 96.00 98 ARG A C 1
ATOM 755 O O . ARG A 1 98 ? 7.460 -6.037 8.998 1.00 96.00 98 ARG A O 1
ATOM 762 N N . ALA A 1 99 ? 6.122 -5.267 7.346 1.00 97.19 99 ALA A N 1
ATOM 763 C CA . ALA A 1 99 ? 5.074 -6.279 7.454 1.00 97.19 99 ALA A CA 1
ATOM 764 C C . ALA A 1 99 ? 5.022 -7.204 6.229 1.00 97.19 99 ALA A C 1
ATOM 766 O O . ALA A 1 99 ? 4.613 -8.352 6.346 1.00 97.19 99 ALA A O 1
ATOM 767 N N . PHE A 1 100 ? 5.487 -6.718 5.076 1.00 97.19 100 PHE A N 1
ATOM 768 C CA . PHE A 1 100 ? 5.552 -7.474 3.830 1.00 97.19 100 PHE A CA 1
ATOM 769 C C . PHE A 1 100 ? 6.790 -7.077 3.028 1.00 97.19 100 PHE A C 1
ATOM 771 O O . PHE A 1 100 ? 7.224 -5.921 3.075 1.00 97.19 100 PHE A O 1
ATOM 778 N N . GLU A 1 101 ? 7.346 -8.034 2.291 1.00 95.44 101 GLU A N 1
ATOM 779 C CA . GLU A 1 101 ? 8.438 -7.825 1.349 1.00 95.44 101 GLU A CA 1
ATOM 780 C C . GLU A 1 101 ? 8.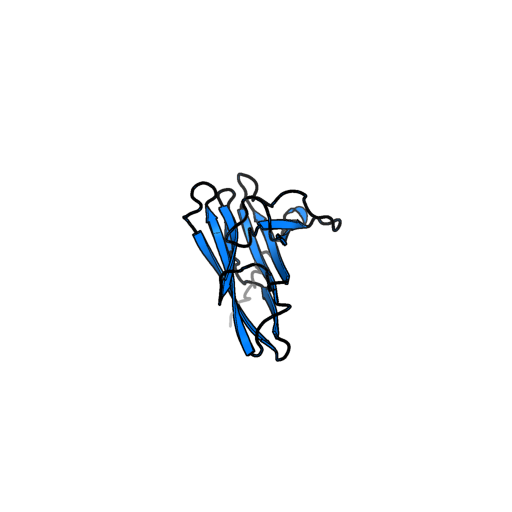228 -8.705 0.120 1.00 95.44 101 GLU A C 1
ATOM 782 O O . GLU A 1 101 ? 7.941 -9.890 0.253 1.00 95.44 101 GLU A O 1
ATOM 787 N N . SER A 1 102 ? 8.402 -8.133 -1.067 1.00 95.06 102 SER A N 1
ATOM 788 C CA . SER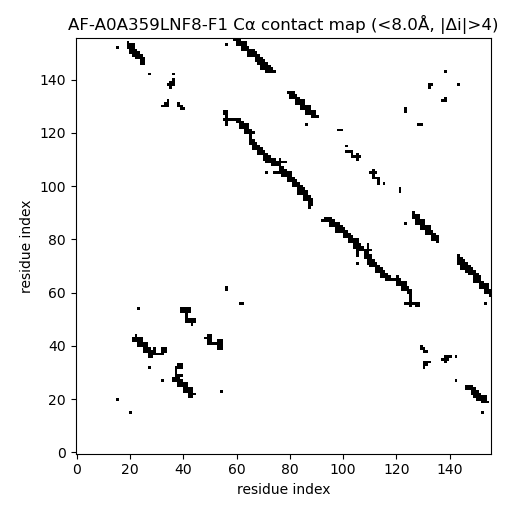 A 1 102 ? 8.297 -8.860 -2.326 1.00 95.06 102 SER A CA 1
ATOM 789 C C . SER A 1 102 ? 9.364 -8.384 -3.297 1.00 95.06 102 SER A C 1
ATOM 791 O O . SER A 1 102 ? 9.564 -7.186 -3.48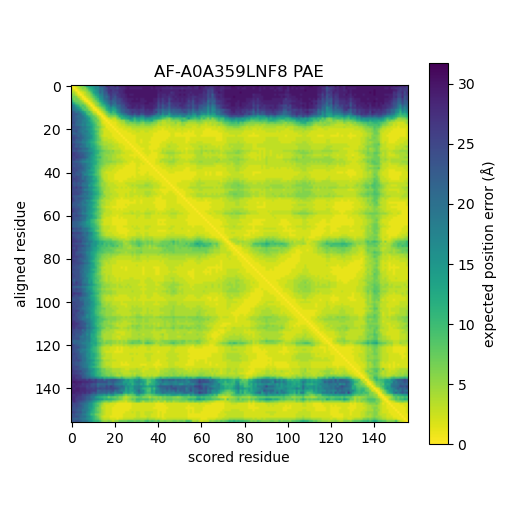4 1.00 95.06 102 SER A O 1
ATOM 793 N N . THR A 1 103 ? 9.987 -9.333 -3.986 1.00 94.31 103 THR A N 1
ATOM 794 C CA . THR A 1 103 ? 11.114 -9.079 -4.883 1.00 94.31 103 THR A CA 1
ATOM 795 C C . THR A 1 103 ? 10.758 -9.428 -6.325 1.00 94.31 103 THR A C 1
ATOM 797 O O . THR A 1 103 ? 10.181 -10.485 -6.589 1.00 94.31 103 THR A O 1
ATOM 800 N N . VAL A 1 104 ? 11.143 -8.566 -7.269 1.00 93.88 104 VAL A N 1
ATOM 801 C CA . VAL A 1 104 ? 11.054 -8.819 -8.713 1.00 93.88 104 VAL A CA 1
ATOM 802 C C . VAL A 1 104 ? 12.367 -8.447 -9.396 1.00 93.88 104 VAL A C 1
ATOM 804 O O . VAL A 1 104 ? 13.037 -7.496 -9.003 1.00 93.88 104 VAL A O 1
ATOM 807 N N . MET A 1 105 ? 12.739 -9.193 -10.430 1.00 93.81 105 MET A N 1
ATOM 808 C CA . MET A 1 105 ? 13.800 -8.797 -11.352 1.00 93.81 105 MET A CA 1
ATOM 809 C C . MET A 1 105 ? 13.154 -8.152 -12.576 1.00 93.81 105 MET A C 1
ATOM 811 O O . MET A 1 105 ? 12.255 -8.743 -13.177 1.00 93.81 105 MET A O 1
ATOM 815 N N . LEU A 1 106 ? 13.582 -6.941 -12.927 1.00 91.81 106 LEU A N 1
ATOM 816 C CA . LEU A 1 106 ? 13.054 -6.227 -14.086 1.00 91.81 106 LEU A CA 1
ATOM 817 C C . LEU A 1 106 ? 13.544 -6.869 -15.389 1.00 91.81 106 LEU A C 1
ATOM 819 O O . LEU A 1 106 ? 14.688 -7.313 -15.489 1.00 91.81 106 LEU A O 1
ATOM 823 N N . ASN A 1 107 ? 12.680 -6.902 -16.400 1.00 93.00 107 ASN A N 1
ATOM 824 C CA . ASN A 1 107 ? 13.006 -7.438 -17.717 1.00 93.00 107 ASN A CA 1
ATOM 825 C C . ASN A 1 107 ? 13.936 -6.495 -18.511 1.00 93.00 107 ASN A C 1
ATOM 827 O O . ASN A 1 107 ? 14.353 -5.442 -18.029 1.00 93.00 107 ASN A O 1
ATOM 831 N N . ASN A 1 108 ? 14.238 -6.845 -19.765 1.00 94.31 108 ASN A N 1
ATOM 832 C CA . ASN A 1 108 ? 15.129 -6.050 -20.621 1.00 94.31 108 ASN A CA 1
ATOM 833 C C . ASN A 1 108 ? 14.600 -4.645 -20.963 1.00 94.31 108 ASN A C 1
ATOM 835 O O . ASN A 1 108 ? 15.379 -3.791 -21.371 1.00 94.31 108 ASN A O 1
ATOM 839 N N . ALA A 1 109 ? 13.302 -4.397 -20.782 1.00 90.81 109 ALA A N 1
ATOM 840 C CA . ALA A 1 109 ? 12.685 -3.084 -20.941 1.00 90.81 109 ALA A CA 1
ATOM 841 C C . ALA A 1 109 ? 12.612 -2.294 -19.617 1.00 90.81 109 ALA A C 1
ATOM 843 O O . ALA A 1 109 ? 12.044 -1.206 -19.587 1.00 90.81 109 ALA A O 1
ATOM 844 N N . GLY A 1 110 ? 13.154 -2.827 -18.514 1.00 89.31 110 GLY A N 1
ATOM 845 C CA . GLY A 1 110 ? 13.059 -2.199 -17.194 1.00 89.31 110 GLY A CA 1
ATOM 846 C C . GLY A 1 110 ? 11.665 -2.298 -16.565 1.00 89.31 110 GLY A C 1
ATOM 847 O O . GLY A 1 110 ? 11.343 -1.515 -15.674 1.00 89.31 110 GLY A O 1
ATOM 848 N N . LEU A 1 111 ? 10.836 -3.238 -17.030 1.00 91.50 111 LEU A N 1
ATOM 849 C CA . LEU A 1 111 ? 9.475 -3.464 -16.545 1.00 91.50 111 LEU A CA 1
ATOM 850 C C . LEU A 1 111 ? 9.421 -4.708 -15.666 1.00 91.50 111 LEU A C 1
ATOM 852 O O . LEU A 1 111 ? 10.154 -5.677 -15.882 1.00 91.50 111 LEU A O 1
ATOM 856 N N . GLY A 1 112 ? 8.511 -4.717 -14.703 1.00 92.06 112 GLY A N 1
ATOM 857 C CA . GLY A 1 112 ? 8.294 -5.886 -13.865 1.00 92.06 112 GLY A CA 1
ATOM 858 C C . GLY A 1 112 ? 7.191 -5.654 -12.857 1.00 92.06 112 GLY A C 1
ATOM 859 O O . GLY A 1 112 ? 6.893 -4.530 -12.479 1.00 92.06 112 GLY A O 1
ATOM 860 N N . GLY A 1 113 ? 6.580 -6.728 -12.395 1.00 92.44 113 GLY A N 1
ATOM 861 C CA . GLY A 1 113 ? 5.568 -6.655 -11.361 1.00 92.44 113 GLY A CA 1
ATOM 862 C C . GLY A 1 113 ? 5.329 -8.022 -10.765 1.00 92.44 113 GLY A C 1
ATOM 863 O O . GLY A 1 113 ? 5.770 -9.041 -11.304 1.00 92.44 113 GLY A O 1
ATOM 864 N N . ARG A 1 114 ? 4.637 -8.037 -9.637 1.00 94.81 114 ARG A N 1
ATOM 865 C CA . ARG A 1 114 ? 4.248 -9.268 -8.968 1.00 94.81 114 ARG A CA 1
ATOM 866 C C . ARG A 1 114 ? 2.879 -9.074 -8.333 1.00 94.81 114 ARG A C 1
ATOM 868 O O . ARG A 1 114 ? 2.567 -8.003 -7.820 1.00 94.81 114 ARG A O 1
ATOM 875 N N . SER A 1 115 ? 2.090 -10.136 -8.405 1.00 95.69 115 SER A N 1
ATOM 876 C CA . SER A 1 115 ? 0.871 -10.320 -7.634 1.00 95.69 115 SER A CA 1
ATOM 877 C C . SER A 1 115 ? 1.169 -11.389 -6.599 1.00 95.69 115 SER A C 1
ATOM 879 O O . SER A 1 115 ? 1.606 -12.485 -6.959 1.00 95.69 115 SER A O 1
ATOM 881 N N . GLU A 1 116 ? 1.025 -11.050 -5.325 1.00 95.38 116 GLU A N 1
ATOM 882 C CA . GLU A 1 116 ? 1.290 -11.969 -4.231 1.00 95.38 116 GLU A CA 1
ATOM 883 C C . GLU A 1 116 ? 0.054 -12.122 -3.357 1.00 95.38 116 GLU A C 1
ATOM 885 O O . GLU A 1 116 ? -0.443 -11.156 -2.779 1.00 95.38 116 GLU A O 1
ATOM 890 N N . ARG A 1 117 ? -0.409 -13.369 -3.257 1.00 95.62 117 ARG A N 1
ATOM 891 C CA . ARG A 1 117 ? -1.445 -13.800 -2.327 1.00 95.62 117 ARG A CA 1
ATOM 892 C C . ARG A 1 117 ? -0.789 -14.450 -1.121 1.00 95.62 117 ARG A C 1
ATOM 894 O O . ARG A 1 117 ? -0.103 -15.462 -1.256 1.00 95.62 117 ARG A O 1
ATOM 901 N N . MET A 1 118 ? -1.012 -13.883 0.054 1.00 93.81 118 MET A N 1
ATOM 902 C CA . MET A 1 118 ? -0.427 -14.357 1.302 1.00 93.81 118 MET A CA 1
ATOM 903 C C . MET A 1 118 ? -1.299 -15.441 1.936 1.00 93.81 118 MET A C 1
ATOM 905 O O . MET A 1 118 ? -2.521 -15.326 1.983 1.00 93.81 118 MET A O 1
ATOM 909 N N . THR A 1 119 ? -0.663 -16.474 2.491 1.00 88.69 119 THR A N 1
ATOM 910 C CA . THR A 1 119 ? -1.371 -17.566 3.181 1.00 88.69 119 THR A CA 1
ATOM 911 C C . THR A 1 119 ? -2.065 -17.092 4.459 1.00 88.69 119 THR A C 1
ATOM 913 O O . THR A 1 119 ? -3.167 -17.541 4.759 1.00 88.69 119 THR A O 1
ATOM 916 N N . THR A 1 120 ? -1.430 -16.192 5.217 1.00 88.00 120 THR A N 1
ATOM 917 C CA . THR A 1 120 ? -1.947 -15.687 6.505 1.00 88.00 120 THR A CA 1
ATOM 918 C C . THR A 1 120 ? -2.170 -14.178 6.528 1.00 88.00 120 THR A C 1
ATOM 920 O O . THR A 1 120 ? -2.916 -13.690 7.371 1.00 88.00 120 THR A O 1
ATOM 923 N N . GLY A 1 121 ? -1.525 -13.435 5.625 1.00 95.31 121 GLY A N 1
ATOM 924 C CA . GLY A 1 121 ? -1.577 -11.977 5.614 1.00 95.31 121 GLY A CA 1
ATOM 925 C C . GLY A 1 121 ? -0.842 -11.312 6.782 1.00 95.31 121 GLY A C 1
ATOM 926 O O . GLY A 1 121 ? -0.078 -11.951 7.509 1.00 95.31 121 GLY A O 1
ATOM 927 N N . PHE A 1 122 ? -1.086 -10.013 6.954 1.00 97.81 122 PHE A N 1
ATOM 928 C CA . PHE A 1 122 ? -0.643 -9.225 8.107 1.00 97.81 122 PHE A CA 1
ATOM 929 C C . PHE A 1 122 ? -1.701 -8.182 8.491 1.00 97.81 122 PHE A C 1
ATOM 931 O O . PHE A 1 122 ? -2.600 -7.878 7.709 1.00 97.81 122 PHE A O 1
ATOM 938 N N . VAL A 1 123 ? -1.603 -7.631 9.702 1.00 97.88 123 VAL A N 1
ATOM 939 C CA . VAL A 1 123 ? -2.664 -6.802 10.291 1.00 97.88 123 VAL A CA 1
ATOM 940 C C . VAL A 1 123 ? -2.205 -5.365 10.513 1.00 97.88 123 VAL A C 1
ATOM 942 O O . VAL A 1 123 ? -1.115 -5.134 11.033 1.00 97.88 123 VAL A O 1
ATOM 945 N N . VAL A 1 124 ? -3.065 -4.403 10.177 1.00 98.50 124 VAL A N 1
ATOM 946 C CA . VAL A 1 124 ? -2.904 -2.977 10.490 1.00 98.50 124 VAL A CA 1
ATOM 947 C C . VAL A 1 124 ? -4.060 -2.533 11.378 1.00 98.50 124 VAL A C 1
ATOM 949 O O . VAL A 1 124 ? -5.216 -2.652 10.986 1.00 98.50 124 VAL A O 1
ATOM 952 N N . SER A 1 125 ? -3.768 -2.020 12.571 1.00 98.12 125 SER A N 1
ATOM 953 C CA . SER A 1 125 ? -4.795 -1.474 13.466 1.00 98.12 125 SER A CA 1
ATOM 954 C C . SER A 1 125 ? -5.095 -0.004 13.160 1.00 98.12 125 SER A C 1
ATOM 956 O O . SER A 1 125 ? -4.346 0.657 12.439 1.00 98.12 125 SER A O 1
ATOM 958 N N . SER A 1 126 ? -6.145 0.539 13.778 1.00 98.31 126 SER A N 1
ATOM 959 C CA . SER A 1 126 ? -6.483 1.973 13.731 1.00 98.31 126 SER A CA 1
ATOM 960 C C . SER A 1 126 ? -5.382 2.914 14.236 1.00 98.31 126 SER A C 1
ATOM 962 O O . SER A 1 126 ? -5.374 4.092 13.889 1.00 98.31 126 SER A O 1
ATOM 964 N N . ALA A 1 127 ? -4.423 2.411 15.021 1.00 98.12 127 ALA A N 1
ATOM 965 C CA . ALA A 1 127 ? -3.277 3.184 15.503 1.00 98.12 127 ALA A CA 1
ATOM 966 C C . ALA A 1 127 ? -2.132 3.288 14.476 1.00 98.12 127 ALA A C 1
ATOM 968 O O . ALA A 1 127 ? -1.126 3.958 14.734 1.00 98.12 127 ALA A O 1
ATOM 969 N N . GLY A 1 128 ? -2.250 2.602 13.337 1.00 97.62 128 GLY A N 1
ATOM 970 C CA . GLY A 1 128 ? -1.228 2.560 12.304 1.00 97.62 128 GLY A CA 1
ATOM 971 C C . GLY A 1 128 ? -1.739 2.944 10.921 1.00 97.62 128 GLY A C 1
ATOM 972 O O . GLY A 1 128 ? -2.938 3.041 10.660 1.00 97.62 128 GLY A O 1
ATOM 973 N N . ARG A 1 129 ? -0.792 3.137 10.006 1.00 97.81 129 ARG A N 1
ATOM 974 C CA . ARG A 1 129 ? -1.049 3.251 8.569 1.00 97.81 129 ARG A CA 1
ATOM 975 C C . ARG A 1 129 ? -0.062 2.418 7.769 1.00 97.81 129 ARG A C 1
ATOM 977 O O . ARG A 1 129 ? 1.039 2.127 8.239 1.00 97.81 129 ARG A O 1
ATOM 984 N N . LEU A 1 130 ? -0.461 2.073 6.550 1.00 97.69 130 LEU A N 1
ATOM 985 C CA . LEU A 1 130 ? 0.438 1.487 5.568 1.00 97.69 130 LEU A CA 1
ATOM 986 C C . LEU A 1 130 ? 1.348 2.570 4.992 1.00 97.69 130 LEU A C 1
ATOM 988 O O . LEU A 1 130 ? 0.889 3.612 4.534 1.00 97.69 130 LEU A O 1
ATOM 992 N N . CYS A 1 131 ? 2.636 2.275 4.989 1.00 95.25 131 CYS A N 1
ATOM 993 C CA . CYS A 1 131 ? 3.664 2.999 4.270 1.00 95.25 131 CYS A CA 1
ATOM 994 C C . CYS A 1 131 ? 4.362 2.041 3.312 1.00 95.25 131 CYS A C 1
ATOM 996 O O . CYS A 1 131 ? 4.263 0.816 3.434 1.00 95.25 131 CYS A O 1
ATOM 998 N N . LEU A 1 132 ? 5.107 2.610 2.376 1.00 92.12 132 LEU A N 1
ATOM 999 C CA . LEU A 1 132 ? 5.765 1.857 1.329 1.00 92.12 132 LEU A CA 1
ATOM 1000 C C . LEU A 1 132 ? 7.223 2.293 1.189 1.00 92.12 132 LEU A C 1
ATOM 1002 O O . LEU A 1 132 ? 7.543 3.470 1.349 1.00 92.12 132 LEU A O 1
ATOM 1006 N N . ASP A 1 133 ? 8.087 1.328 0.896 1.00 88.81 133 ASP A N 1
ATOM 1007 C CA . ASP A 1 133 ? 9.483 1.540 0.524 1.00 88.81 133 ASP A CA 1
ATOM 1008 C C . ASP A 1 133 ? 9.844 0.616 -0.645 1.00 88.81 133 ASP A C 1
ATOM 1010 O O . ASP A 1 133 ? 9.259 -0.463 -0.786 1.00 88.81 133 ASP A O 1
ATOM 1014 N N . VAL A 1 134 ? 10.796 1.027 -1.484 1.00 87.31 134 VAL A N 1
ATOM 1015 C CA . VAL A 1 134 ? 11.354 0.158 -2.525 1.00 87.31 134 VAL A CA 1
ATOM 1016 C C . VAL A 1 134 ? 12.867 0.259 -2.557 1.00 87.31 134 VAL A C 1
ATOM 1018 O O . VAL A 1 134 ? 13.418 1.355 -2.503 1.00 87.31 134 VAL A O 1
ATOM 1021 N N . LEU A 1 135 ? 13.529 -0.894 -2.679 1.00 85.69 135 LEU A N 1
ATOM 1022 C CA . LEU A 1 135 ? 14.973 -0.995 -2.828 1.00 85.69 135 LEU A CA 1
ATOM 1023 C C . LEU A 1 135 ? 15.405 -1.468 -4.226 1.00 85.69 135 LEU A C 1
ATOM 1025 O O . LEU A 1 135 ? 14.793 -2.404 -4.738 1.00 85.69 135 LEU A O 1
ATOM 1029 N N . PRO A 1 136 ? 16.512 -0.928 -4.776 1.00 77.31 136 PRO A N 1
ATOM 1030 C CA . PRO A 1 136 ? 17.318 0.157 -4.209 1.00 77.31 136 PRO A CA 1
ATOM 1031 C C . PRO A 1 136 ? 16.559 1.495 -4.231 1.00 77.31 136 PRO A C 1
ATOM 1033 O O . PRO A 1 136 ? 16.000 1.887 -5.253 1.00 77.31 136 PRO A O 1
ATOM 1036 N N . GLY A 1 137 ? 16.530 2.151 -3.069 1.00 64.81 137 GLY A N 1
ATOM 1037 C CA . GLY A 1 137 ? 15.730 3.340 -2.781 1.00 64.81 137 GLY A CA 1
ATOM 1038 C C . GLY A 1 137 ? 16.580 4.539 -2.352 1.00 64.81 137 GLY A C 1
ATOM 1039 O O . GLY A 1 137 ? 17.810 4.455 -2.376 1.00 64.81 137 GLY A O 1
ATOM 1040 N N . PRO A 1 138 ? 15.945 5.644 -1.922 1.00 57.75 138 PRO A N 1
ATOM 1041 C CA . PRO A 1 138 ? 14.509 5.767 -1.643 1.00 57.75 138 PRO A CA 1
ATOM 1042 C C . PRO A 1 138 ? 13.652 5.925 -2.908 1.00 57.75 138 P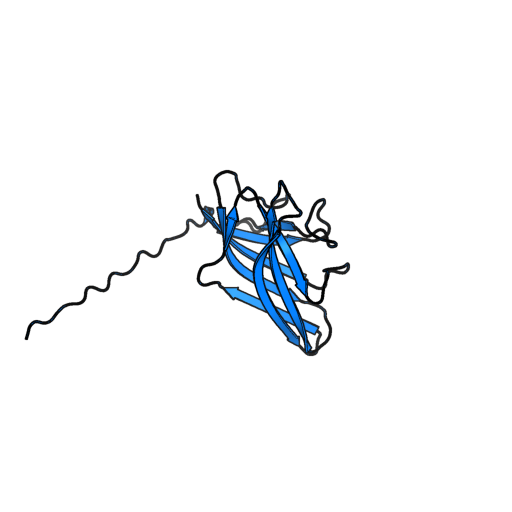RO A C 1
ATOM 1044 O O . PRO A 1 138 ? 14.156 6.288 -3.970 1.00 57.75 138 PRO A O 1
ATOM 1047 N N . LEU A 1 139 ? 12.335 5.717 -2.777 1.00 65.75 139 LEU A N 1
ATOM 1048 C CA . LEU A 1 139 ? 11.353 6.214 -3.749 1.00 65.75 139 LEU A CA 1
ATOM 1049 C C . LEU A 1 139 ? 11.474 7.739 -3.822 1.00 65.75 139 LEU A C 1
ATOM 1051 O O . LEU A 1 139 ? 10.987 8.456 -2.947 1.00 65.75 139 LEU A O 1
ATOM 1055 N N . GLY A 1 140 ? 12.198 8.210 -4.830 1.00 52.84 140 GLY A N 1
ATOM 1056 C CA . GLY A 1 140 ? 12.324 9.618 -5.180 1.00 52.84 140 GLY A CA 1
ATOM 1057 C C . GLY A 1 140 ? 11.398 9.989 -6.332 1.00 52.84 140 GLY A C 1
ATOM 1058 O O . GLY A 1 140 ? 10.792 9.124 -6.960 1.00 52.84 140 GLY A O 1
ATOM 1059 N N . ASP A 1 141 ? 11.308 11.285 -6.598 1.00 46.72 141 ASP A N 1
ATOM 1060 C CA . ASP A 1 141 ? 10.660 11.836 -7.786 1.00 46.72 141 ASP A CA 1
ATOM 1061 C C . ASP A 1 141 ? 11.592 11.675 -9.013 1.00 46.72 141 ASP A C 1
ATOM 1063 O O . ASP A 1 141 ? 12.764 12.058 -8.919 1.00 46.72 141 ASP A O 1
ATOM 1067 N N . PRO A 1 142 ? 11.149 11.094 -10.147 1.00 54.00 142 PRO A N 1
ATOM 1068 C CA . PRO A 1 142 ? 9.843 10.478 -10.381 1.00 54.00 142 PRO A CA 1
ATOM 1069 C C . PRO A 1 142 ? 9.725 9.084 -9.761 1.00 54.00 142 PRO A C 1
ATOM 1071 O O . PRO A 1 142 ? 10.619 8.239 -9.886 1.00 54.00 142 PRO A O 1
ATOM 1074 N N . VAL A 1 143 ? 8.565 8.823 -9.148 1.00 60.41 143 VAL A N 1
ATOM 1075 C CA . VAL A 1 143 ? 8.215 7.505 -8.612 1.00 60.41 143 VAL A CA 1
ATOM 1076 C C . VAL A 1 143 ? 8.121 6.525 -9.783 1.00 60.41 143 VAL A C 1
ATOM 1078 O O . VAL A 1 143 ? 7.198 6.578 -10.588 1.00 60.41 143 VAL A O 1
ATOM 1081 N N . ARG A 1 144 ? 9.104 5.627 -9.904 1.00 73.56 144 ARG A N 1
ATOM 1082 C CA . ARG A 1 144 ? 9.165 4.628 -10.994 1.00 73.56 144 ARG A CA 1
ATOM 1083 C C . ARG A 1 144 ? 8.224 3.435 -10.791 1.00 73.56 144 ARG A C 1
ATOM 1085 O O . ARG A 1 144 ? 7.939 2.681 -11.726 1.00 73.56 144 ARG A O 1
ATOM 1092 N N . LEU A 1 145 ? 7.763 3.281 -9.555 1.00 81.75 145 LEU A N 1
ATOM 1093 C CA . LEU A 1 145 ? 6.684 2.396 -9.156 1.00 81.75 145 LEU A CA 1
ATOM 1094 C C . LEU A 1 145 ? 5.362 3.004 -9.641 1.00 81.75 145 LEU A C 1
ATOM 1096 O O . LEU A 1 145 ? 4.955 4.052 -9.155 1.00 81.75 145 LEU A O 1
ATOM 1100 N N . ASN A 1 146 ? 4.708 2.368 -10.609 1.00 78.12 146 ASN A N 1
ATOM 1101 C CA . ASN A 1 146 ? 3.482 2.921 -11.187 1.00 78.12 146 ASN A CA 1
ATOM 1102 C C . ASN A 1 146 ? 2.291 2.700 -10.256 1.00 78.12 146 ASN A C 1
ATOM 1104 O O . ASN A 1 146 ? 1.571 3.627 -9.910 1.00 78.12 146 ASN A O 1
ATOM 1108 N N . SER A 1 147 ? 2.105 1.454 -9.826 1.00 87.75 147 SER A N 1
ATOM 1109 C CA . SER A 1 147 ? 0.906 1.050 -9.103 1.00 87.75 147 SER A CA 1
ATOM 1110 C C . SER A 1 147 ? 1.251 0.084 -7.989 1.00 87.75 147 SER A C 1
ATOM 1112 O O . SER A 1 147 ? 2.010 -0.866 -8.203 1.00 87.75 147 SER A O 1
ATOM 1114 N N . VAL A 1 148 ? 0.622 0.288 -6.835 1.00 95.56 148 VAL A N 1
ATOM 1115 C CA . VAL A 1 148 ? 0.528 -0.712 -5.771 1.00 95.56 148 VAL A CA 1
ATOM 1116 C C . VAL A 1 148 ? -0.916 -0.801 -5.335 1.00 95.56 148 VAL A C 1
ATOM 1118 O O . VAL A 1 148 ? -1.511 0.204 -4.942 1.00 95.56 148 VAL A O 1
ATOM 1121 N N . ILE A 1 149 ? -1.456 -2.011 -5.413 1.00 97.56 149 ILE A N 1
ATOM 1122 C CA . ILE A 1 149 ? -2.801 -2.348 -4.983 1.00 97.56 149 ILE A CA 1
ATOM 1123 C C . ILE A 1 149 ? -2.678 -3.293 -3.799 1.00 97.56 149 ILE A C 1
ATOM 1125 O O . ILE A 1 149 ? -2.059 -4.350 -3.892 1.00 97.56 149 ILE A O 1
ATOM 1129 N N . VAL A 1 150 ? -3.283 -2.917 -2.682 1.00 98.38 150 VAL A N 1
ATOM 1130 C CA . VAL A 1 150 ? -3.339 -3.738 -1.474 1.00 98.38 150 VAL A CA 1
ATOM 1131 C C . VAL A 1 150 ? -4.774 -4.197 -1.281 1.00 98.38 150 VAL A C 1
ATOM 1133 O O . VAL A 1 150 ? -5.690 -3.376 -1.295 1.00 98.38 150 VAL A O 1
ATOM 1136 N N . ARG A 1 151 ? -4.986 -5.500 -1.097 1.00 98.19 151 ARG A N 1
ATOM 1137 C CA . ARG A 1 151 ? -6.311 -6.066 -0.833 1.00 98.19 151 ARG A CA 1
ATOM 1138 C C . ARG A 1 151 ? -6.365 -6.748 0.517 1.00 98.19 151 ARG A C 1
ATOM 1140 O O . ARG A 1 151 ? -5.386 -7.313 1.007 1.00 98.19 151 ARG A O 1
ATOM 1147 N N . GLY A 1 152 ? -7.538 -6.673 1.118 1.00 97.44 152 GLY A N 1
ATOM 1148 C CA . GLY A 1 152 ? -7.778 -7.196 2.443 1.00 97.44 152 GLY A CA 1
ATOM 1149 C C . GLY A 1 152 ? -9.222 -7.036 2.863 1.00 97.44 152 GLY A C 1
ATOM 1150 O O . GLY A 1 152 ? -10.103 -6.771 2.044 1.00 97.44 152 GLY A O 1
ATOM 1151 N N . TYR A 1 153 ? -9.450 -7.166 4.160 1.00 97.06 153 TYR A N 1
ATOM 1152 C CA . TYR A 1 153 ? -10.758 -6.957 4.757 1.00 97.06 153 TYR A CA 1
ATOM 1153 C C . TYR A 1 153 ? -10.646 -6.361 6.157 1.00 97.06 153 TYR A C 1
ATOM 1155 O O . TYR A 1 153 ? -9.621 -6.493 6.828 1.00 97.06 153 TYR A O 1
ATOM 1163 N N . LEU A 1 154 ? -11.703 -5.683 6.592 1.00 97.31 154 LEU A N 1
ATOM 1164 C CA . LEU A 1 154 ? -11.829 -5.197 7.962 1.00 97.31 154 LEU A CA 1
ATOM 1165 C C . LEU A 1 154 ? -12.332 -6.313 8.890 1.00 97.31 154 LEU A C 1
ATOM 1167 O O . LEU A 1 154 ? -13.230 -7.073 8.535 1.00 97.31 154 LEU A O 1
ATOM 1171 N N . SER A 1 155 ? -11.752 -6.390 10.086 1.00 95.06 155 SER A N 1
ATOM 1172 C CA . SER A 1 155 ? -12.171 -7.265 11.186 1.00 95.06 155 SER A CA 1
ATOM 1173 C C . SER A 1 155 ? -12.210 -6.479 12.491 1.00 95.06 155 SER A C 1
ATOM 1175 O O . SER A 1 155 ? -11.398 -5.574 12.686 1.00 95.06 155 SER A O 1
ATOM 1177 N N . ARG A 1 156 ? -13.127 -6.848 13.385 1.00 90.75 156 ARG A N 1
ATOM 1178 C CA . ARG A 1 156 ? -13.085 -6.444 14.798 1.00 90.75 156 ARG A CA 1
ATOM 1179 C C . ARG A 1 156 ? -12.184 -7.374 15.597 1.00 90.75 156 ARG A C 1
ATOM 1181 O O . ARG A 1 156 ? -11.966 -8.509 15.109 1.00 90.75 156 ARG A O 1
#

Mean predicted aligned error: 7.06 Å

Solvent-accessible surface area (backbone atoms only — not comparable to full-atom values): 8814 Å² total; per-residue (Å²): 136,86,82,80,81,80,79,79,78,76,73,81,77,80,78,75,60,75,88,36,53,42,40,31,39,57,43,66,74,37,91,89,29,39,68,88,38,13,30,34,36,25,36,51,44,98,88,74,49,64,54,94,55,71,59,67,42,53,83,84,30,29,35,41,37,35,35,43,36,39,35,30,74,46,58,59,55,67,36,67,38,36,46,32,38,26,42,29,29,72,92,44,70,88,49,63,43,80,71,45,76,51,75,43,65,19,38,87,80,7,34,40,62,53,75,46,78,48,93,83,47,48,77,40,40,44,63,30,41,73,31,72,49,40,38,89,57,75,54,43,90,78,65,42,62,68,47,40,40,40,30,33,32,61,40,116

pLDDT: mean 87.94, std 14.81, range [42.0, 98.5]

Nearest PDB structures (foldseek):
  6op0-assembly1_B  TM=4.965E-01  e=2.206E-03  Homo sapiens
  2zpx-assembly1_A  TM=5.025E-01  e=4.668E-03  Homo sapiens
  5mu8-assembly4_I  TM=4.631E-01  e=3.042E-03  Homo sapiens
  7kpb-assembly1_C  TM=4.427E-01  e=4.194E-03  Homo sapiens
  6x83-assembly1_B  TM=4.445E-01  e=9.363E-03  Homo sapiens

Radius of gyration: 18.62 Å; Cα contacts (8 Å, |Δi|>4): 347; chains: 1; bounding box: 37×72×38 Å

Secondary structure (DSSP, 8-state):
-----------------GGGEEEEEEESS-TT-BTTTTBEEEEEPTTS-B-SS---PPTT-EEEEEEEEEEESS--TT-EEEEEEEEEESS-TT-EEEEEEEEEE--TTS-EEEEEEEEEEEEEETTEEEEEEEES---PSS--EEEEEEEEEEE-

Sequence (156 aa):
MKLLVAILAIAPVFAIDPSQMVVLEMRSGVRGGCGPALIDFFRNLPDGSTQSAPFRVPEGMSLVVTDVDWHYYSGLPSQLQVLRLLIENLAKPEIRRRAFESTVMLNNAGLGGRSERMTTGFVVSSAGRLCLDVLPGPLGDPVRLNSVIVRGYLSR

Foldseek 3Di:
DDDDDDDPPPDDPPDADPVFKWKWKKDFPDVCADDQRRIAIWTQDPVRDIDPDGDAFDAPKKWFWFKKKWKFPADAAQDKKKKWKWKAFPVHRVDIDTQDIDIDGAHNRRIDIDIDGHPRGDMHHNRIGIHMQMPVDRCHPPRRTDIMMIITGMDD